Protein AF-A0A345RP22-F1 (afdb_monomer_lite)

Foldseek 3Di:
DVVVVVVVVVVLPPLPPPLVPDPDQQSSQLSCLQSPRHALVRRPPFQSSLLSCCRRVVDPSLVVRPDFQSSLLSCLLVVNDQLPRHPDQQSSQLSCLSVVNHALPRRPDPVSSVVSVVNHVD

Radius of gyration: 16.44 Å; chains: 1; bounding box: 42×47×30 Å

Organism: NCBI:txid1628086

pLDDT: mean 84.56, std 15.12, range [43.47, 96.31]

Sequence (122 aa):
MRLILVMLLMLSGYAHAGCENIKDDDQ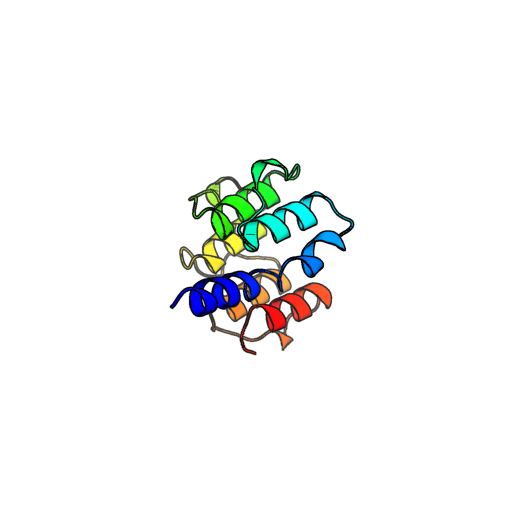RNYCKAKEGWGGCQNIKNDDMRNACKSEAEGSDSCGNIRDDDQRNLCKGKRGIDSCTNIHDDDLRNLCRAQQGRGGCQNIKNDDMRRDCRATTNG

Structure (mmCIF, N/CA/C/O backbone):
data_AF-A0A345RP22-F1
#
_entry.id   AF-A0A345RP22-F1
#
loop_
_atom_site.group_PDB
_atom_site.id
_atom_site.type_symbol
_atom_site.label_atom_id
_atom_site.label_alt_id
_atom_site.label_comp_id
_atom_site.label_asym_id
_atom_site.label_entity_id
_atom_site.label_seq_id
_atom_site.pdbx_PDB_ins_code
_atom_site.Cartn_x
_atom_site.Cartn_y
_atom_site.Cartn_z
_atom_site.occupancy
_atom_site.B_iso_or_equiv
_atom_site.auth_seq_id
_atom_site.auth_comp_id
_atom_site.auth_asym_id
_atom_site.auth_atom_id
_atom_site.pdbx_PDB_model_num
ATOM 1 N N . MET A 1 1 ? -30.388 30.833 -15.431 1.00 49.75 1 MET A N 1
ATOM 2 C CA . MET A 1 1 ? -28.984 30.453 -15.139 1.00 49.75 1 MET A CA 1
ATOM 3 C C . MET A 1 1 ? -28.717 30.049 -13.676 1.00 49.75 1 MET A C 1
ATOM 5 O O . MET A 1 1 ? -27.580 29.748 -13.360 1.00 49.75 1 MET A O 1
ATOM 9 N N . ARG A 1 2 ? -29.721 29.972 -12.778 1.00 52.00 2 ARG A N 1
ATOM 10 C CA . ARG A 1 2 ? -29.529 29.474 -11.393 1.00 52.00 2 ARG A CA 1
ATOM 11 C C . ARG A 1 2 ? -29.765 27.963 -11.217 1.00 52.00 2 ARG A C 1
ATOM 13 O O . ARG A 1 2 ? -29.315 27.398 -10.234 1.00 52.00 2 ARG A O 1
ATOM 20 N N . LEU A 1 3 ? -30.428 27.310 -12.177 1.00 44.78 3 LEU A N 1
ATOM 21 C CA . LEU A 1 3 ? -30.781 25.882 -12.102 1.00 44.78 3 LEU A CA 1
ATOM 22 C C . LEU A 1 3 ? -29.618 24.933 -12.449 1.00 44.78 3 LEU A C 1
ATOM 24 O O . LEU A 1 3 ? -29.634 23.782 -12.033 1.00 44.78 3 LEU A O 1
ATOM 28 N N . ILE A 1 4 ? -28.591 25.416 -13.158 1.00 56.56 4 ILE A N 1
ATOM 29 C CA . ILE A 1 4 ? -27.434 24.595 -13.565 1.00 56.56 4 ILE A CA 1
ATOM 30 C C . ILE A 1 4 ? -26.489 24.341 -12.375 1.00 56.56 4 ILE A C 1
ATOM 32 O O . ILE A 1 4 ? -25.924 23.260 -12.254 1.00 56.56 4 ILE A O 1
ATOM 36 N N . LEU A 1 5 ? -26.381 25.296 -11.443 1.00 52.34 5 LEU A N 1
ATOM 37 C CA . LEU A 1 5 ? -25.534 25.166 -10.249 1.00 52.34 5 LEU A CA 1
ATOM 38 C C . LEU A 1 5 ? -26.059 24.130 -9.241 1.00 52.34 5 LEU A C 1
ATOM 40 O O . LEU A 1 5 ? -25.265 23.539 -8.520 1.00 52.34 5 LEU A O 1
ATOM 44 N N . VAL A 1 6 ? -27.372 23.868 -9.209 1.00 53.84 6 VAL A N 1
ATOM 45 C CA . VAL A 1 6 ? -27.966 22.892 -8.276 1.00 53.84 6 VAL A CA 1
ATOM 46 C C . VAL A 1 6 ? -27.757 21.452 -8.759 1.00 53.84 6 VAL A C 1
ATOM 48 O O . VAL A 1 6 ? -27.540 20.564 -7.943 1.00 53.84 6 VAL A O 1
ATOM 51 N N . MET A 1 7 ? -27.745 21.207 -10.077 1.00 52.94 7 MET A N 1
ATOM 52 C CA . MET A 1 7 ? -27.508 19.862 -10.627 1.00 52.94 7 MET A CA 1
ATOM 53 C C . MET A 1 7 ? -26.058 19.383 -10.455 1.00 52.94 7 MET A C 1
ATOM 55 O O . MET A 1 7 ? -25.839 18.192 -10.262 1.00 52.94 7 MET A O 1
ATOM 59 N N . LEU A 1 8 ? -25.077 20.292 -10.456 1.00 50.50 8 LEU A N 1
ATOM 60 C CA . LEU A 1 8 ? -23.658 19.957 -10.255 1.00 50.50 8 LEU A CA 1
ATOM 61 C C . LEU A 1 8 ? -23.327 19.495 -8.823 1.00 50.50 8 LEU A C 1
ATOM 63 O O . LEU A 1 8 ? -22.361 18.764 -8.635 1.00 50.50 8 LEU A O 1
ATOM 67 N N . LEU A 1 9 ? -24.142 19.861 -7.829 1.00 52.78 9 LEU A N 1
ATOM 68 C CA . LEU A 1 9 ? -23.977 19.447 -6.427 1.00 52.78 9 LEU A CA 1
ATOM 69 C C . LEU A 1 9 ? -24.559 18.057 -6.116 1.00 52.78 9 LEU A C 1
ATOM 71 O O . LEU A 1 9 ? -24.313 17.525 -5.039 1.00 52.78 9 LEU A O 1
ATOM 75 N N . MET A 1 10 ? -25.317 17.460 -7.041 1.00 49.19 10 MET A N 1
ATOM 76 C CA . MET A 1 10 ? -25.976 16.160 -6.837 1.00 49.19 10 MET A CA 1
ATOM 77 C C . MET A 1 10 ? -25.145 14.971 -7.350 1.00 49.19 10 MET A C 1
ATOM 79 O O . MET A 1 10 ? -25.503 13.823 -7.101 1.00 49.19 10 MET A O 1
ATOM 83 N N . LEU A 1 11 ? -24.035 15.223 -8.054 1.00 49.84 11 LEU A N 1
ATOM 84 C CA . LEU A 1 11 ? -23.128 14.177 -8.554 1.00 49.84 11 LEU A CA 1
ATOM 85 C C . LEU A 1 11 ? -22.040 13.769 -7.548 1.00 49.84 11 LEU A C 1
ATOM 87 O O . LEU A 1 11 ? -21.391 12.748 -7.743 1.00 49.84 11 LEU A O 1
ATOM 91 N N . SER A 1 12 ? -21.859 14.512 -6.457 1.00 47.88 12 SER A N 1
ATOM 92 C CA . SER A 1 12 ? -20.853 14.227 -5.424 1.00 47.88 12 SER A CA 1
ATOM 93 C C . SER A 1 12 ? -21.340 13.285 -4.309 1.00 47.88 12 SER A C 1
ATOM 95 O O . SER A 1 12 ? -20.567 12.954 -3.416 1.00 47.88 12 SER A O 1
ATOM 97 N N . GLY A 1 13 ? -22.598 12.825 -4.343 1.00 45.84 13 GLY A N 1
ATOM 98 C CA . GLY A 1 13 ? -23.205 12.029 -3.263 1.00 45.84 13 GLY A CA 1
ATOM 99 C C . GLY A 1 13 ? -23.097 10.501 -3.383 1.00 45.84 13 GLY A C 1
ATOM 100 O O . GLY A 1 13 ? -23.454 9.802 -2.439 1.00 45.84 13 GLY A O 1
ATOM 101 N N . TYR A 1 14 ? -22.628 9.953 -4.508 1.00 47.94 14 TYR A N 1
ATOM 102 C CA . TYR A 1 14 ? -22.759 8.511 -4.789 1.00 47.94 14 TYR A CA 1
ATOM 103 C C . TYR A 1 14 ? -21.623 7.617 -4.258 1.00 47.94 14 TYR A C 1
ATOM 105 O O . TYR A 1 14 ? -21.749 6.399 -4.336 1.00 47.94 14 TYR A O 1
ATOM 113 N N . ALA A 1 15 ? -20.556 8.174 -3.675 1.00 48.16 15 ALA A N 1
ATOM 114 C CA . ALA A 1 15 ? -19.499 7.376 -3.030 1.00 48.16 15 ALA A CA 1
ATOM 115 C C . ALA A 1 1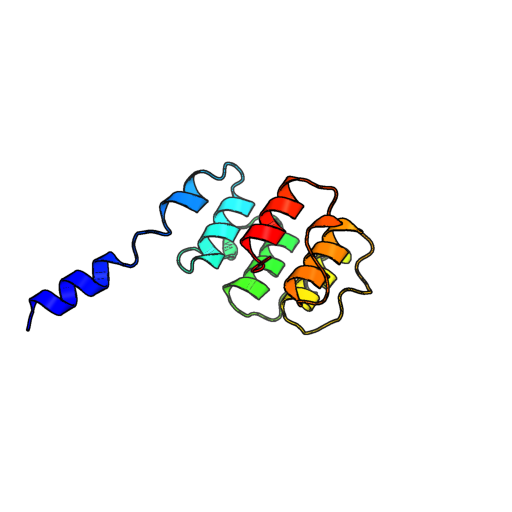5 ? -19.788 7.074 -1.539 1.00 48.16 15 ALA A C 1
ATOM 117 O O . ALA A 1 15 ? -19.289 6.111 -0.971 1.00 48.16 15 ALA A O 1
ATOM 118 N N . HIS A 1 16 ? -20.683 7.843 -0.909 1.00 51.84 16 HIS A N 1
ATOM 119 C CA . HIS A 1 16 ? -20.793 7.945 0.553 1.00 51.84 16 HIS A CA 1
ATOM 120 C C . HIS A 1 16 ? -21.217 6.661 1.298 1.00 51.84 16 HIS A C 1
ATOM 122 O O . HIS A 1 16 ? -20.990 6.543 2.499 1.00 51.84 16 HIS A O 1
ATOM 128 N N . ALA A 1 17 ? -21.853 5.698 0.624 1.00 55.78 17 ALA A N 1
ATOM 129 C CA . ALA A 1 17 ? -22.428 4.517 1.279 1.00 55.78 17 ALA A CA 1
ATOM 130 C C . ALA A 1 17 ? -21.455 3.327 1.417 1.00 55.78 17 ALA A C 1
ATOM 132 O O . ALA A 1 17 ? -21.739 2.394 2.173 1.00 55.78 17 ALA A O 1
ATOM 133 N N . GLY A 1 18 ? -20.324 3.330 0.702 1.00 74.44 18 GLY A N 1
ATOM 134 C CA . GLY A 1 18 ? -19.409 2.184 0.663 1.00 74.44 18 GLY A CA 1
ATOM 135 C C . GLY A 1 18 ? -18.641 1.995 1.970 1.00 74.44 18 GLY A C 1
ATOM 136 O O . GLY A 1 18 ? -18.716 0.936 2.596 1.00 74.44 18 GLY A O 1
ATOM 137 N N . CYS A 1 19 ? -17.944 3.042 2.417 1.00 85.31 19 CYS A N 1
ATOM 138 C CA . CYS A 1 19 ? -17.035 2.943 3.558 1.00 85.31 19 CYS A CA 1
ATOM 139 C C . CYS A 1 19 ? -17.747 2.736 4.908 1.00 85.31 19 CYS A C 1
ATOM 141 O O . CYS A 1 19 ? -17.183 2.106 5.798 1.00 85.31 19 CYS A O 1
ATOM 143 N N . GLU A 1 20 ? -18.977 3.233 5.094 1.00 85.94 20 GLU A N 1
ATOM 144 C CA . GLU A 1 20 ? -19.680 3.148 6.392 1.00 85.94 20 GLU A CA 1
ATOM 145 C C . GLU A 1 20 ? -20.038 1.713 6.809 1.00 85.94 20 GLU A C 1
ATOM 147 O O . GLU A 1 20 ? -20.189 1.433 7.996 1.00 85.94 20 GLU A O 1
ATOM 152 N N . ASN A 1 21 ? -20.120 0.782 5.855 1.00 85.38 21 ASN A N 1
ATOM 153 C CA . ASN A 1 21 ? -20.401 -0.628 6.132 1.00 85.38 21 ASN A CA 1
ATOM 154 C C . ASN A 1 21 ? -19.155 -1.423 6.576 1.00 85.38 21 ASN A C 1
ATOM 156 O O . ASN A 1 21 ? -19.263 -2.603 6.923 1.00 85.38 21 ASN A O 1
ATOM 160 N N . ILE A 1 22 ? -17.971 -0.800 6.584 1.00 85.19 22 ILE A N 1
ATOM 161 C CA . ILE A 1 22 ? -16.720 -1.436 7.007 1.00 85.19 22 ILE A CA 1
ATOM 162 C C . ILE A 1 22 ? -16.663 -1.477 8.541 1.00 85.19 22 ILE A C 1
ATOM 164 O O . ILE A 1 22 ? -16.584 -0.444 9.211 1.00 85.19 22 ILE A O 1
ATOM 168 N N . LYS A 1 23 ? -16.690 -2.692 9.102 1.00 89.38 23 LYS A N 1
ATOM 169 C CA . LYS A 1 23 ? -16.679 -2.919 10.558 1.00 89.38 23 LYS A CA 1
ATOM 170 C C . LYS A 1 23 ? -15.363 -2.524 11.220 1.00 89.38 23 LYS A C 1
ATOM 172 O O . LYS A 1 23 ? -15.385 -2.029 12.340 1.00 89.38 23 LYS A O 1
ATOM 177 N N . ASP A 1 24 ? -14.242 -2.768 10.550 1.00 92.31 24 ASP A N 1
ATOM 178 C CA . ASP A 1 24 ? -12.926 -2.402 11.061 1.00 92.31 24 ASP A CA 1
ATOM 179 C C . ASP A 1 24 ? -12.716 -0.885 10.950 1.00 92.31 24 ASP A C 1
ATOM 181 O O . ASP A 1 24 ? -12.866 -0.296 9.878 1.00 92.31 24 ASP A O 1
ATOM 185 N N . ASP A 1 25 ? -12.412 -0.239 12.075 1.00 92.69 25 ASP A N 1
ATOM 186 C CA . ASP A 1 25 ? -12.287 1.218 12.145 1.00 92.69 25 ASP A CA 1
ATOM 187 C C . ASP A 1 25 ? -11.124 1.742 11.301 1.00 92.69 25 ASP A C 1
ATOM 189 O O . ASP A 1 25 ? -11.253 2.785 10.658 1.00 92.69 25 ASP A O 1
ATOM 193 N N . ASP A 1 26 ? -9.999 1.031 11.281 1.00 94.00 26 ASP A N 1
ATOM 194 C CA . ASP A 1 26 ? -8.803 1.450 10.558 1.00 94.00 26 ASP A CA 1
ATOM 195 C C . ASP A 1 26 ? -9.043 1.356 9.045 1.00 94.00 26 ASP A C 1
ATOM 197 O O . ASP A 1 26 ? -8.829 2.333 8.323 1.00 94.00 26 ASP A O 1
ATOM 201 N N . GLN A 1 27 ? -9.611 0.245 8.572 1.00 91.75 27 GLN A N 1
ATOM 202 C CA . GLN A 1 27 ? -10.017 0.067 7.176 1.00 91.75 27 GLN A CA 1
ATOM 203 C C . GLN A 1 27 ? -11.097 1.070 6.756 1.00 91.75 27 GLN A C 1
ATOM 205 O O . GLN A 1 27 ? -11.041 1.623 5.655 1.00 91.75 27 GLN A O 1
ATOM 210 N N . ARG A 1 28 ? -12.070 1.354 7.632 1.00 92.50 28 ARG A N 1
ATOM 211 C CA . ARG A 1 28 ? -13.108 2.354 7.365 1.00 92.50 28 ARG A CA 1
ATOM 212 C C . ARG A 1 28 ? -12.504 3.744 7.203 1.00 92.50 28 ARG A C 1
ATOM 214 O O . ARG A 1 28 ? -12.832 4.439 6.244 1.00 92.50 28 ARG A O 1
ATOM 221 N N . ASN A 1 29 ? -11.614 4.151 8.106 1.00 93.38 29 ASN A N 1
ATOM 222 C CA . ASN A 1 29 ? -10.931 5.442 8.018 1.00 93.38 29 ASN A CA 1
ATOM 223 C C . ASN A 1 29 ? -10.031 5.531 6.779 1.00 93.38 29 ASN A C 1
ATOM 225 O O . ASN A 1 29 ? -10.027 6.564 6.112 1.00 93.38 29 ASN A O 1
ATOM 229 N N . TYR A 1 30 ? -9.332 4.446 6.433 1.00 91.81 30 TYR A N 1
ATOM 230 C CA . TYR A 1 30 ? -8.546 4.352 5.202 1.00 91.81 30 TYR A CA 1
ATOM 231 C C . TYR A 1 30 ? -9.422 4.584 3.963 1.00 91.81 30 TYR A C 1
ATOM 233 O O . TYR A 1 30 ? -9.100 5.421 3.122 1.00 91.81 30 TYR A O 1
ATOM 241 N N . CYS A 1 31 ? -10.562 3.894 3.877 1.00 90.94 31 CYS A N 1
ATOM 242 C CA . CYS A 1 31 ? -11.529 4.044 2.789 1.00 90.94 31 CYS A CA 1
ATOM 243 C C . CYS A 1 31 ? -12.022 5.497 2.668 1.00 90.94 31 CYS A C 1
ATOM 245 O O . CYS A 1 31 ? -11.914 6.102 1.602 1.00 90.94 31 CYS A O 1
ATOM 247 N N . LYS A 1 32 ? -12.458 6.107 3.780 1.00 91.31 32 LYS A N 1
ATOM 248 C CA . LYS A 1 32 ? -12.926 7.506 3.803 1.00 91.31 32 LYS A CA 1
ATOM 249 C C . LYS A 1 32 ? -11.850 8.500 3.362 1.00 91.31 32 LYS A C 1
ATOM 251 O O . LYS A 1 32 ? -12.155 9.486 2.692 1.00 91.31 32 LYS A O 1
ATOM 256 N N . ALA A 1 33 ? -10.593 8.263 3.740 1.00 91.81 33 ALA A N 1
ATOM 257 C CA . ALA A 1 33 ? -9.475 9.099 3.314 1.00 91.81 33 ALA A CA 1
ATOM 258 C C . ALA A 1 33 ? -9.238 8.991 1.799 1.00 91.81 33 ALA A C 1
ATOM 260 O O . ALA A 1 33 ? -9.090 10.012 1.134 1.00 91.81 33 ALA A O 1
ATOM 261 N N . LYS A 1 34 ? -9.282 7.778 1.230 1.00 86.69 34 LYS A N 1
ATOM 262 C CA . LYS A 1 34 ? -9.160 7.558 -0.224 1.00 86.69 34 LYS A CA 1
ATOM 263 C C . LYS A 1 34 ? -10.297 8.198 -1.027 1.00 86.69 34 LYS A C 1
ATOM 265 O O . LYS A 1 34 ? -10.065 8.599 -2.163 1.00 86.69 34 LYS A O 1
ATOM 270 N N . GLU A 1 35 ? -11.487 8.328 -0.445 1.00 87.62 35 GLU A N 1
ATOM 271 C CA . GLU A 1 35 ? -12.622 9.046 -1.045 1.00 87.62 35 GLU A CA 1
ATOM 272 C C . GLU A 1 35 ? -12.575 10.576 -0.849 1.00 87.62 35 GLU A C 1
ATOM 274 O O . GLU A 1 35 ? -13.421 11.291 -1.386 1.00 87.62 35 GLU A O 1
ATOM 279 N N . GLY A 1 36 ? -11.596 11.103 -0.105 1.00 84.44 36 GLY A N 1
ATOM 280 C CA . GLY A 1 36 ? -11.343 12.543 0.011 1.00 84.44 36 GLY A CA 1
ATOM 281 C C . GLY A 1 36 ? -12.145 13.290 1.083 1.00 84.44 36 GLY A C 1
ATOM 282 O O . GLY A 1 36 ? -12.177 14.518 1.058 1.00 84.44 36 GLY A O 1
ATOM 283 N N . TRP A 1 37 ? -12.791 12.594 2.022 1.00 82.12 37 TRP A N 1
ATOM 284 C CA . TRP A 1 37 ? -13.595 13.234 3.081 1.00 82.12 37 TRP A CA 1
ATOM 285 C C . TRP A 1 37 ? -13.291 12.738 4.505 1.00 82.12 37 TRP A C 1
ATOM 287 O O . TRP A 1 37 ? -13.834 13.264 5.477 1.00 82.12 37 TRP A O 1
ATOM 297 N N . GLY A 1 38 ? -12.402 11.755 4.646 1.00 83.31 38 GLY A N 1
ATOM 298 C CA . GLY A 1 38 ? -11.781 11.361 5.912 1.00 83.31 38 GLY A CA 1
ATOM 299 C C . GLY A 1 38 ? -10.343 11.865 6.041 1.00 83.31 38 GLY A C 1
ATOM 300 O O . GLY A 1 38 ? -9.874 12.673 5.245 1.00 83.31 38 GLY A O 1
ATOM 301 N N . GLY A 1 39 ? -9.622 11.352 7.036 1.00 86.69 39 GLY A N 1
ATOM 302 C CA . GLY A 1 39 ? -8.189 11.602 7.167 1.00 86.69 39 GLY A CA 1
ATOM 303 C C . GLY A 1 39 ? -7.467 10.436 7.828 1.00 86.69 39 GLY A C 1
ATOM 304 O O . GLY A 1 39 ? -8.042 9.705 8.644 1.00 86.69 39 GLY A O 1
ATOM 305 N N . CYS A 1 40 ? -6.198 10.256 7.471 1.00 94.44 40 CYS A N 1
ATOM 306 C CA . CYS A 1 40 ? -5.422 9.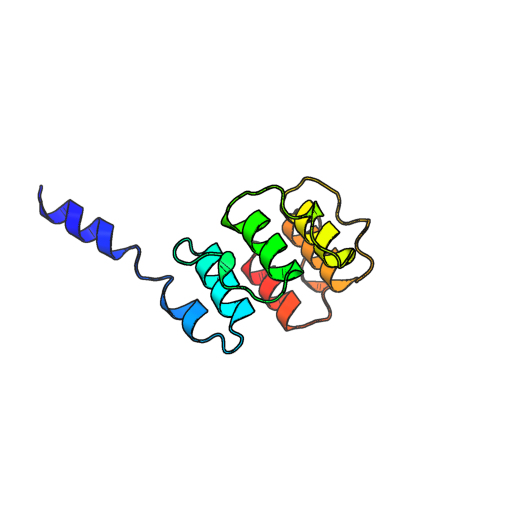093 7.884 1.00 94.44 40 CYS A CA 1
ATOM 307 C C . CYS A 1 40 ? -5.061 9.116 9.381 1.00 94.44 40 CYS A C 1
ATOM 309 O O . CYS A 1 40 ? -4.689 8.090 9.944 1.00 94.44 40 CYS A O 1
ATOM 311 N N . GLN A 1 41 ? -5.188 10.261 10.062 1.00 93.25 41 GLN A N 1
ATOM 312 C CA . GLN A 1 41 ? -4.870 10.424 11.487 1.00 93.25 41 GLN A CA 1
ATOM 313 C C . GLN A 1 41 ? -5.676 9.516 12.426 1.00 93.25 41 GLN A C 1
ATOM 315 O O . GLN A 1 41 ? -5.198 9.210 13.515 1.00 93.25 41 GLN A O 1
ATOM 320 N N . ASN A 1 42 ? -6.869 9.079 12.013 1.00 92.31 42 ASN A N 1
ATOM 321 C CA . ASN A 1 42 ? -7.743 8.237 12.833 1.00 92.31 42 ASN A CA 1
ATOM 322 C C . ASN A 1 42 ? -7.394 6.740 12.756 1.00 92.31 42 ASN A C 1
ATOM 324 O O . ASN A 1 42 ? -7.992 5.946 13.478 1.00 92.31 42 ASN A O 1
ATOM 328 N N . ILE A 1 43 ? -6.440 6.357 11.900 1.00 95.00 43 ILE A N 1
ATOM 329 C CA . ILE A 1 43 ? -5.976 4.976 11.747 1.00 95.00 43 ILE A CA 1
ATOM 330 C C . ILE A 1 43 ? -4.966 4.660 12.855 1.00 95.00 43 ILE A C 1
ATOM 332 O O . ILE A 1 43 ? -3.900 5.284 12.948 1.00 95.00 43 ILE A O 1
ATOM 336 N N . LYS A 1 44 ? -5.292 3.681 13.697 1.00 95.69 44 LYS A N 1
ATOM 337 C CA . LYS A 1 44 ? -4.478 3.275 14.849 1.00 95.69 44 LYS A CA 1
ATOM 338 C C . LYS A 1 44 ? -3.267 2.457 14.422 1.00 95.69 44 LYS A C 1
ATOM 340 O O . LYS A 1 44 ? -2.180 2.681 14.948 1.00 95.69 44 LYS A O 1
ATOM 345 N N . ASN A 1 45 ? -3.428 1.558 13.456 1.00 95.62 45 ASN A N 1
ATOM 346 C CA . ASN A 1 45 ? -2.320 0.812 12.877 1.00 95.62 45 ASN A CA 1
ATOM 347 C C . ASN A 1 45 ? -1.339 1.762 12.157 1.00 95.62 45 ASN A C 1
ATOM 349 O O . ASN A 1 45 ? -1.691 2.422 11.180 1.00 95.62 45 ASN A O 1
ATOM 353 N N . ASP A 1 46 ? -0.099 1.832 12.647 1.00 93.88 46 ASP A N 1
ATOM 354 C CA . ASP A 1 46 ? 0.934 2.741 12.131 1.00 93.88 46 ASP A CA 1
ATOM 355 C C . ASP A 1 46 ? 1.238 2.527 10.645 1.00 93.88 46 ASP A C 1
ATOM 357 O O . ASP A 1 46 ? 1.333 3.494 9.886 1.00 93.88 46 ASP A O 1
ATOM 361 N N . ASP A 1 47 ? 1.369 1.272 10.226 1.00 93.19 47 ASP A N 1
ATOM 362 C CA . ASP A 1 47 ? 1.729 0.909 8.857 1.00 93.19 47 ASP A CA 1
ATOM 363 C C . ASP A 1 47 ? 0.589 1.255 7.896 1.00 93.19 47 ASP A C 1
ATOM 365 O O . ASP A 1 47 ? 0.800 1.947 6.895 1.00 93.19 47 ASP A O 1
ATOM 369 N N . MET A 1 48 ? -0.648 0.908 8.266 1.00 93.69 48 MET A N 1
ATOM 370 C CA . MET A 1 48 ? -1.842 1.283 7.509 1.00 93.69 48 MET A CA 1
ATOM 371 C C . MET A 1 48 ? -2.014 2.806 7.440 1.00 93.69 48 MET A C 1
ATOM 373 O O . MET A 1 48 ? -2.368 3.345 6.389 1.00 93.69 48 MET A O 1
ATOM 377 N N . ARG A 1 49 ? -1.718 3.526 8.528 1.00 95.19 49 ARG A N 1
ATOM 378 C CA . ARG A 1 49 ? -1.765 4.991 8.555 1.00 95.19 49 ARG A CA 1
ATOM 379 C C . ARG A 1 49 ? -0.742 5.600 7.604 1.00 95.19 49 ARG A C 1
ATOM 381 O O . ARG A 1 49 ? -1.073 6.522 6.864 1.00 95.19 49 ARG A O 1
ATOM 388 N N . ASN A 1 50 ? 0.491 5.106 7.607 1.00 94.50 50 ASN A N 1
ATOM 389 C CA . ASN A 1 50 ? 1.549 5.599 6.726 1.00 94.50 50 ASN A CA 1
ATOM 390 C C . ASN A 1 50 ? 1.266 5.287 5.249 1.00 94.50 50 ASN A C 1
ATOM 392 O O . ASN A 1 50 ? 1.496 6.142 4.388 1.00 94.50 50 ASN A O 1
ATOM 396 N N . ALA A 1 51 ? 0.703 4.112 4.959 1.00 91.75 51 ALA A N 1
ATOM 397 C CA . ALA A 1 51 ? 0.208 3.774 3.630 1.00 91.75 51 ALA A CA 1
ATOM 398 C C . ALA A 1 51 ? -0.915 4.731 3.199 1.00 91.75 51 ALA A C 1
ATOM 400 O O . ALA A 1 51 ? -0.841 5.316 2.122 1.00 91.75 51 ALA A O 1
ATOM 401 N N . CYS A 1 52 ? -1.900 4.974 4.070 1.00 93.69 52 CYS A N 1
ATOM 402 C CA . CYS A 1 52 ? -2.996 5.911 3.820 1.00 93.69 52 CYS A CA 1
ATOM 403 C C . CYS A 1 52 ? -2.478 7.313 3.491 1.00 93.69 52 CYS A C 1
ATOM 405 O O . CYS A 1 52 ? -2.833 7.865 2.454 1.00 93.69 52 CYS A O 1
ATOM 407 N N . LYS A 1 53 ? -1.590 7.876 4.322 1.00 93.88 53 LYS A N 1
ATOM 408 C CA . LYS A 1 53 ? -1.034 9.219 4.088 1.00 93.88 53 LYS A CA 1
ATOM 409 C C . LYS A 1 53 ? -0.326 9.305 2.738 1.00 93.88 53 LYS A C 1
ATOM 411 O O . LYS A 1 53 ? -0.464 10.284 2.009 1.00 93.88 53 LYS A O 1
ATOM 416 N N . SER A 1 54 ? 0.370 8.235 2.365 1.00 91.25 54 SER A N 1
ATOM 417 C CA . SER A 1 54 ? 1.064 8.176 1.083 1.00 91.25 54 SER A CA 1
ATOM 418 C C . SER A 1 54 ? 0.110 8.070 -0.103 1.00 91.25 54 SER A C 1
ATOM 420 O O . SER A 1 54 ? 0.389 8.622 -1.163 1.00 91.25 54 SER A O 1
ATOM 422 N N . GLU A 1 55 ? -1.002 7.358 0.046 1.00 88.06 55 GLU A N 1
ATOM 423 C CA . GLU A 1 55 ? -1.931 7.072 -1.046 1.00 88.06 55 GLU A CA 1
ATOM 424 C C . GLU A 1 55 ? -3.072 8.086 -1.204 1.00 88.06 55 GLU A C 1
ATOM 426 O O . GLU A 1 55 ? -3.557 8.269 -2.318 1.00 88.06 55 GLU A O 1
ATOM 431 N N . ALA A 1 56 ? -3.539 8.684 -0.110 1.00 88.75 56 ALA A N 1
ATOM 432 C CA . ALA A 1 56 ? -4.676 9.605 -0.075 1.00 88.75 56 ALA A CA 1
ATOM 433 C C . ALA A 1 56 ? -4.235 11.066 0.090 1.00 88.75 56 ALA A C 1
ATOM 435 O O . ALA A 1 56 ? -4.813 11.956 -0.523 1.00 88.75 56 ALA A O 1
ATOM 436 N N . GLU A 1 57 ? -3.189 11.318 0.884 1.00 88.06 57 GLU A N 1
ATOM 437 C CA . GLU A 1 57 ? -2.702 12.675 1.188 1.00 88.06 57 GLU A CA 1
ATOM 438 C C . GLU A 1 57 ? -1.435 13.039 0.385 1.00 88.06 57 GLU A C 1
ATOM 440 O O . GLU A 1 57 ? -0.946 14.164 0.453 1.00 88.06 57 GLU A O 1
ATOM 445 N N . GLY A 1 58 ? -0.885 12.095 -0.388 1.00 83.31 58 GLY A N 1
ATOM 446 C CA . GLY A 1 58 ? 0.282 12.307 -1.248 1.00 83.31 58 GLY A CA 1
ATOM 447 C C . GLY A 1 58 ? 1.627 12.412 -0.517 1.00 83.31 58 GLY A C 1
ATOM 448 O O . GLY A 1 58 ? 2.650 12.632 -1.172 1.00 83.31 58 GLY A O 1
ATOM 449 N N . SER A 1 59 ? 1.683 12.192 0.800 1.00 86.56 59 SER A N 1
ATOM 450 C CA . SER A 1 59 ? 2.923 12.300 1.584 1.00 86.56 59 SER A CA 1
ATOM 451 C C . SER A 1 59 ? 3.964 11.236 1.202 1.00 86.56 59 SER A C 1
ATOM 453 O O . SER A 1 59 ? 3.622 10.163 0.717 1.00 86.56 59 SER A O 1
ATOM 455 N N . ASP A 1 60 ? 5.252 11.475 1.449 1.00 86.25 60 ASP A N 1
ATOM 456 C CA . ASP A 1 60 ? 6.289 10.439 1.287 1.00 86.25 60 ASP A CA 1
ATOM 457 C C . A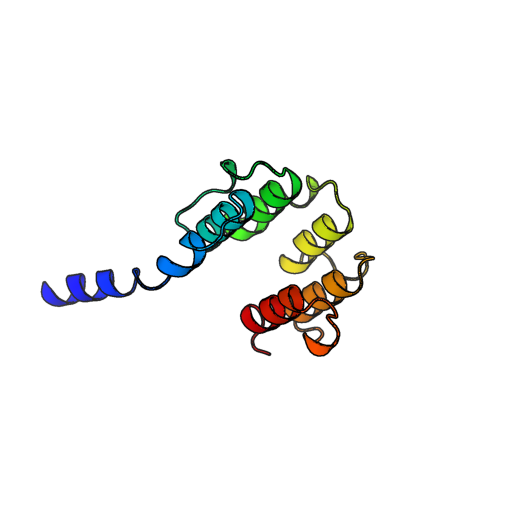SP A 1 60 ? 6.401 9.556 2.547 1.00 86.25 60 ASP A C 1
ATOM 459 O O . ASP A 1 60 ? 7.440 9.461 3.194 1.00 86.25 60 ASP A O 1
ATOM 463 N N . SER A 1 61 ? 5.280 8.978 2.994 1.00 92.38 61 SER A N 1
ATOM 464 C CA . SER A 1 61 ? 5.218 8.226 4.259 1.00 92.38 61 SER A CA 1
ATOM 465 C C . SER A 1 61 ? 5.483 6.727 4.116 1.00 92.38 61 SER A C 1
ATOM 467 O O . SER A 1 61 ? 5.607 6.058 5.141 1.00 92.38 61 SER A O 1
ATOM 469 N N . CYS A 1 62 ? 5.651 6.193 2.898 1.00 93.25 62 CYS A N 1
ATOM 470 C CA . CYS A 1 62 ? 5.929 4.768 2.693 1.00 93.25 62 CYS A CA 1
ATOM 471 C C . CYS A 1 62 ? 7.182 4.314 3.463 1.00 93.25 62 CYS A C 1
ATOM 473 O O . CYS A 1 62 ? 7.211 3.204 3.978 1.00 93.25 62 CYS A O 1
ATOM 475 N N . GLY A 1 63 ? 8.204 5.171 3.594 1.00 92.75 63 GLY A N 1
ATOM 476 C CA . GLY A 1 63 ? 9.434 4.856 4.333 1.00 92.75 63 GLY A CA 1
ATOM 477 C C . GLY A 1 63 ? 9.239 4.557 5.825 1.00 92.75 63 GLY A C 1
ATOM 478 O O . GLY A 1 63 ? 10.089 3.902 6.416 1.00 92.75 63 GLY A O 1
ATOM 479 N N . ASN A 1 64 ? 8.118 4.982 6.414 1.00 94.19 64 ASN A N 1
ATOM 480 C CA . ASN A 1 64 ? 7.802 4.766 7.828 1.00 94.19 64 ASN A CA 1
ATOM 481 C C . ASN A 1 64 ? 7.035 3.459 8.091 1.00 94.19 64 ASN A C 1
ATOM 483 O O . ASN A 1 64 ? 6.701 3.177 9.241 1.00 94.19 64 ASN A O 1
ATOM 487 N N . ILE A 1 65 ? 6.722 2.692 7.044 1.00 94.88 65 ILE A N 1
ATOM 488 C CA . ILE A 1 65 ? 6.056 1.393 7.162 1.00 94.88 65 ILE A CA 1
ATOM 489 C C . ILE A 1 65 ? 7.087 0.355 7.621 1.00 94.88 65 ILE A C 1
ATOM 491 O O . ILE A 1 65 ? 8.116 0.155 6.962 1.00 94.88 65 ILE A O 1
ATOM 495 N N . ARG A 1 66 ? 6.819 -0.282 8.766 1.00 94.81 66 ARG A N 1
ATOM 496 C CA . ARG A 1 66 ? 7.710 -1.269 9.386 1.00 94.81 66 ARG A CA 1
ATOM 497 C C . ARG A 1 66 ? 7.698 -2.587 8.627 1.00 94.81 66 ARG A C 1
ATOM 499 O O . ARG A 1 66 ? 8.767 -3.143 8.405 1.00 94.81 66 ARG A O 1
ATOM 506 N N . ASP A 1 67 ? 6.522 -3.057 8.221 1.00 94.38 67 ASP A N 1
ATOM 507 C CA . ASP A 1 67 ? 6.400 -4.253 7.392 1.00 94.38 67 ASP A CA 1
ATOM 508 C C . ASP A 1 67 ? 7.028 -4.038 6.001 1.00 94.38 67 ASP A C 1
ATOM 510 O O . ASP A 1 67 ? 6.682 -3.108 5.266 1.00 94.38 67 ASP A O 1
ATOM 514 N N . ASP A 1 68 ? 7.995 -4.885 5.650 1.00 94.25 68 ASP A N 1
ATOM 515 C CA . ASP A 1 68 ? 8.796 -4.728 4.435 1.00 94.25 68 ASP A CA 1
ATOM 516 C C . ASP A 1 68 ? 7.958 -4.871 3.159 1.00 94.25 68 ASP A C 1
ATOM 518 O O . ASP A 1 68 ? 8.113 -4.077 2.224 1.00 94.25 68 ASP A O 1
ATOM 522 N N . ASP A 1 69 ? 7.026 -5.821 3.139 1.00 94.88 69 ASP A N 1
ATOM 523 C CA . ASP A 1 69 ? 6.174 -6.082 1.983 1.00 94.88 69 ASP A CA 1
ATOM 524 C C . ASP A 1 69 ? 5.153 -4.962 1.783 1.00 94.88 69 ASP A C 1
ATOM 526 O O . ASP A 1 69 ? 4.993 -4.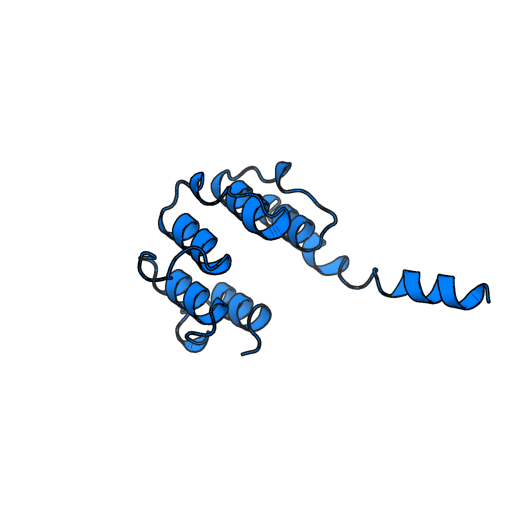465 0.665 1.00 94.88 69 ASP A O 1
ATOM 530 N N . GLN A 1 70 ? 4.527 -4.476 2.856 1.00 93.75 70 GLN A N 1
ATOM 531 C CA . GLN A 1 70 ? 3.628 -3.322 2.804 1.00 93.75 70 GLN A CA 1
ATOM 532 C C . GLN A 1 70 ? 4.368 -2.042 2.408 1.00 93.75 70 GLN A C 1
ATOM 534 O O . GLN A 1 70 ? 3.845 -1.238 1.628 1.00 93.75 70 GLN A O 1
ATOM 539 N N . ARG A 1 71 ? 5.603 -1.850 2.885 1.00 95.31 71 ARG A N 1
ATOM 540 C CA . ARG A 1 71 ? 6.443 -0.715 2.487 1.00 95.31 71 ARG A CA 1
ATOM 541 C C . ARG A 1 71 ? 6.742 -0.745 0.994 1.00 95.31 71 ARG A C 1
ATOM 543 O O . ARG A 1 71 ? 6.598 0.277 0.316 1.00 95.31 71 ARG A O 1
ATOM 550 N N . ASN A 1 72 ? 7.155 -1.898 0.479 1.00 95.06 72 ASN A N 1
ATOM 551 C CA . ASN A 1 72 ? 7.483 -2.068 -0.933 1.00 95.06 72 ASN A CA 1
ATOM 552 C C . ASN A 1 72 ? 6.232 -1.992 -1.819 1.00 95.06 72 ASN A C 1
ATOM 554 O O . ASN A 1 72 ? 6.283 -1.375 -2.882 1.00 95.06 72 ASN A O 1
ATOM 558 N N . LEU A 1 73 ? 5.085 -2.499 -1.358 1.00 93.44 73 LEU A N 1
ATOM 559 C CA . LEU A 1 73 ? 3.793 -2.308 -2.019 1.00 93.44 73 LEU A CA 1
ATOM 560 C C . LEU A 1 73 ? 3.418 -0.823 -2.110 1.00 93.44 73 LEU A C 1
ATOM 562 O O . LEU A 1 73 ? 3.052 -0.354 -3.186 1.00 93.44 73 LEU A O 1
ATOM 566 N N . CYS A 1 74 ? 3.553 -0.066 -1.017 1.00 93.50 74 CYS A N 1
ATOM 567 C CA . CYS A 1 74 ? 3.278 1.374 -0.984 1.00 93.50 74 CYS A CA 1
ATOM 568 C C . CYS A 1 74 ? 4.141 2.138 -2.002 1.00 93.50 74 CYS A C 1
ATOM 570 O O . CYS A 1 74 ? 3.626 2.910 -2.816 1.00 93.50 74 CYS A O 1
ATOM 572 N N . LYS A 1 75 ? 5.455 1.874 -2.017 1.00 93.19 75 LYS A N 1
ATOM 573 C CA . LYS A 1 75 ? 6.379 2.458 -3.004 1.00 93.19 75 LYS A CA 1
ATOM 574 C C . LYS A 1 75 ? 6.029 2.042 -4.432 1.00 93.19 75 LYS A C 1
ATOM 576 O O . LYS A 1 75 ? 6.057 2.877 -5.337 1.00 93.19 75 LYS A O 1
ATOM 581 N N . GLY A 1 76 ? 5.666 0.776 -4.623 1.00 92.12 76 GLY A N 1
ATOM 582 C CA . GLY A 1 76 ? 5.275 0.211 -5.907 1.00 92.12 76 GLY A CA 1
ATOM 583 C C . GLY A 1 76 ? 4.021 0.862 -6.486 1.00 92.12 76 GLY A C 1
ATOM 584 O O . GLY A 1 76 ? 4.037 1.289 -7.639 1.00 92.12 76 GLY A O 1
ATOM 585 N N . LYS A 1 77 ? 2.961 1.030 -5.689 1.00 87.44 77 LYS A N 1
ATOM 586 C CA . LYS A 1 77 ? 1.732 1.733 -6.101 1.00 87.44 77 LYS A CA 1
ATOM 587 C C . LYS A 1 77 ? 1.988 3.174 -6.539 1.00 87.44 77 LYS A C 1
ATOM 589 O O . LYS A 1 77 ? 1.321 3.674 -7.437 1.00 87.44 77 LYS A O 1
ATOM 594 N N . ARG A 1 78 ? 2.971 3.835 -5.924 1.00 86.56 78 ARG A N 1
ATOM 595 C CA . ARG A 1 78 ? 3.392 5.199 -6.277 1.00 86.56 78 ARG A CA 1
ATOM 596 C C . ARG A 1 78 ? 4.357 5.266 -7.465 1.00 86.56 78 ARG A C 1
ATOM 598 O O . ARG A 1 78 ? 4.750 6.361 -7.851 1.00 86.56 78 ARG A O 1
ATOM 605 N N . GLY A 1 79 ? 4.775 4.125 -8.015 1.00 85.81 79 GLY A N 1
ATOM 606 C CA . GLY A 1 79 ? 5.774 4.058 -9.085 1.00 85.81 79 GLY A CA 1
ATOM 607 C C . GLY A 1 79 ? 7.188 4.465 -8.654 1.00 85.81 79 GLY A C 1
ATOM 608 O O . GLY A 1 79 ? 8.022 4.734 -9.512 1.00 85.81 79 GLY A O 1
ATOM 609 N N . ILE A 1 80 ? 7.461 4.523 -7.344 1.00 85.25 80 ILE A N 1
ATOM 610 C CA . ILE A 1 80 ? 8.778 4.882 -6.788 1.00 85.25 80 ILE A CA 1
ATOM 611 C C . ILE A 1 80 ? 9.744 3.696 -6.883 1.00 85.25 80 ILE A C 1
ATOM 613 O O . ILE A 1 80 ? 10.939 3.886 -7.089 1.00 85.25 80 ILE A O 1
ATOM 617 N N . ASP A 1 81 ? 9.231 2.475 -6.727 1.00 87.38 81 ASP A N 1
ATOM 618 C CA . ASP A 1 81 ? 10.020 1.245 -6.788 1.00 87.38 81 ASP A CA 1
ATOM 619 C C . ASP A 1 81 ? 9.303 0.175 -7.627 1.00 87.38 81 ASP A C 1
ATOM 621 O O . ASP A 1 81 ? 8.111 0.261 -7.944 1.00 87.38 81 ASP A O 1
ATOM 625 N N . SER A 1 82 ? 10.050 -0.853 -8.002 1.00 87.19 82 SER A N 1
ATOM 626 C CA . SER A 1 82 ? 9.519 -2.060 -8.613 1.00 87.19 82 SER A CA 1
ATOM 627 C C . SER A 1 82 ? 8.918 -3.002 -7.563 1.00 87.19 82 SER A C 1
ATOM 629 O O . SER A 1 82 ? 9.324 -3.033 -6.405 1.00 87.19 82 SER A O 1
ATOM 631 N N . CYS A 1 83 ? 7.978 -3.849 -7.981 1.00 93.56 83 CYS A N 1
ATOM 632 C CA . CYS A 1 83 ? 7.356 -4.850 -7.109 1.00 93.56 83 CYS A CA 1
ATOM 633 C C . CYS A 1 83 ? 8.275 -6.051 -6.782 1.00 93.56 83 CYS A C 1
ATOM 635 O O . CYS A 1 83 ? 7.781 -7.096 -6.372 1.00 93.56 83 CYS A O 1
ATOM 637 N N . THR A 1 84 ? 9.585 -5.993 -7.054 1.00 92.81 84 THR A N 1
ATOM 638 C CA . THR A 1 84 ? 10.480 -7.163 -6.931 1.00 92.81 84 THR A CA 1
ATOM 639 C C . THR A 1 84 ? 10.848 -7.496 -5.494 1.00 92.81 84 THR A C 1
ATOM 641 O O . THR A 1 84 ? 11.098 -8.660 -5.206 1.00 92.81 84 THR A O 1
ATOM 644 N N . ASN A 1 85 ? 10.855 -6.498 -4.610 1.00 94.00 85 ASN A N 1
ATOM 645 C CA . ASN A 1 85 ? 11.258 -6.645 -3.209 1.00 94.00 85 ASN A CA 1
ATOM 646 C C . ASN A 1 85 ? 10.096 -7.065 -2.289 1.00 94.00 85 ASN A C 1
ATOM 648 O O . ASN A 1 85 ? 10.235 -7.019 -1.074 1.00 94.00 85 ASN A O 1
ATOM 652 N N . ILE A 1 86 ? 8.943 -7.427 -2.862 1.00 95.69 86 ILE A N 1
ATOM 653 C CA . ILE A 1 86 ? 7.789 -7.941 -2.119 1.00 95.69 86 ILE A CA 1
ATOM 654 C C . ILE A 1 86 ? 7.897 -9.468 -2.076 1.00 95.69 86 ILE A C 1
ATOM 656 O O . ILE A 1 86 ? 7.857 -10.125 -3.124 1.00 95.69 86 ILE A O 1
ATOM 660 N N . HIS A 1 87 ? 8.051 -10.026 -0.883 1.00 96.31 87 HIS A N 1
ATOM 661 C CA . HIS A 1 87 ? 8.214 -11.454 -0.646 1.00 96.31 87 HIS A CA 1
ATOM 662 C C . HIS A 1 87 ? 6.884 -12.203 -0.726 1.00 96.31 87 HIS A C 1
ATOM 664 O O . HIS A 1 87 ? 6.831 -13.247 -1.380 1.00 96.31 87 HIS A O 1
ATOM 670 N N . ASP A 1 88 ? 5.811 -11.650 -0.161 1.00 96.31 88 ASP A N 1
ATOM 671 C CA . ASP A 1 88 ? 4.462 -12.189 -0.313 1.00 96.31 88 ASP A CA 1
ATOM 672 C C . ASP A 1 88 ? 4.019 -12.196 -1.790 1.00 96.31 88 ASP A C 1
ATOM 674 O O . ASP A 1 88 ? 4.006 -11.176 -2.488 1.00 96.31 88 ASP A O 1
ATOM 678 N N . ASP A 1 89 ? 3.672 -13.383 -2.288 1.00 95.00 89 ASP A N 1
ATOM 679 C CA . ASP A 1 89 ? 3.305 -13.589 -3.690 1.00 95.00 89 ASP A CA 1
ATOM 680 C C . ASP A 1 89 ? 2.040 -12.817 -4.085 1.00 95.00 89 ASP A C 1
ATOM 682 O O . ASP A 1 89 ? 1.972 -12.279 -5.195 1.00 95.00 89 ASP A O 1
ATOM 686 N N . ASP A 1 90 ? 1.044 -12.764 -3.201 1.00 95.38 90 ASP A N 1
ATOM 687 C CA . ASP A 1 90 ? -0.246 -12.137 -3.473 1.00 95.38 90 ASP A CA 1
ATOM 688 C C . ASP A 1 90 ? -0.090 -10.611 -3.515 1.00 95.38 90 ASP A C 1
ATOM 690 O O . ASP A 1 90 ? -0.511 -9.984 -4.492 1.00 95.38 90 ASP A O 1
ATOM 694 N N . LEU A 1 91 ? 0.622 -10.018 -2.548 1.00 94.81 91 LEU A N 1
ATOM 695 C CA . LEU A 1 91 ? 0.958 -8.590 -2.533 1.00 94.81 91 LEU A CA 1
ATOM 696 C C . LEU A 1 91 ? 1.835 -8.208 -3.730 1.00 94.81 91 LEU A C 1
ATOM 698 O O . LEU A 1 91 ? 1.631 -7.159 -4.351 1.00 94.81 91 LEU A O 1
ATOM 702 N N . ARG A 1 92 ? 2.789 -9.065 -4.113 1.00 95.50 92 ARG A N 1
ATOM 703 C CA . ARG A 1 92 ? 3.627 -8.831 -5.294 1.00 95.50 92 ARG A CA 1
ATOM 704 C C . ARG A 1 92 ? 2.801 -8.834 -6.576 1.00 95.50 92 ARG A C 1
ATOM 706 O O . ARG A 1 92 ? 3.013 -7.984 -7.445 1.00 95.50 92 ARG A O 1
ATOM 713 N N . ASN A 1 93 ? 1.872 -9.777 -6.710 1.00 94.31 93 ASN A N 1
ATOM 714 C CA . ASN A 1 93 ? 0.981 -9.862 -7.864 1.00 94.31 93 ASN A CA 1
ATOM 715 C C . ASN A 1 93 ? 0.003 -8.682 -7.914 1.00 94.31 93 ASN A C 1
ATOM 717 O O . ASN A 1 93 ? -0.182 -8.113 -8.990 1.00 94.31 93 ASN A O 1
ATOM 721 N N . LEU A 1 94 ? -0.537 -8.259 -6.766 1.00 93.00 94 LEU A N 1
ATOM 722 C CA . LEU A 1 94 ? -1.350 -7.048 -6.641 1.00 93.00 94 LEU A CA 1
ATOM 723 C C . LEU A 1 94 ? -0.581 -5.811 -7.121 1.00 93.00 94 LEU A C 1
ATOM 725 O O . LEU A 1 94 ? -1.054 -5.094 -8.002 1.00 93.00 94 LEU A O 1
ATOM 729 N N . CYS A 1 95 ? 0.638 -5.604 -6.612 1.00 93.88 95 CYS A N 1
ATOM 730 C CA . CYS A 1 95 ? 1.502 -4.496 -7.020 1.00 93.88 95 CYS A CA 1
ATOM 731 C C . CYS A 1 95 ? 1.746 -4.494 -8.537 1.00 93.88 95 CYS A C 1
ATOM 733 O O . CYS A 1 95 ? 1.605 -3.467 -9.202 1.00 93.88 95 CYS A O 1
ATOM 735 N N . ARG A 1 96 ? 2.079 -5.657 -9.116 1.00 93.12 96 ARG A N 1
ATOM 736 C CA . ARG A 1 96 ? 2.327 -5.781 -10.561 1.00 93.12 96 ARG A CA 1
ATOM 737 C C . ARG A 1 96 ? 1.085 -5.476 -11.384 1.00 93.12 96 ARG A C 1
ATOM 739 O O . ARG A 1 96 ? 1.212 -4.807 -12.405 1.00 93.12 96 ARG A O 1
ATOM 746 N N . ALA A 1 97 ? -0.084 -5.951 -10.961 1.00 92.25 97 ALA A N 1
ATOM 747 C CA . ALA A 1 97 ? -1.344 -5.654 -11.632 1.00 92.25 97 ALA A CA 1
ATOM 748 C C . ALA A 1 97 ? -1.643 -4.146 -11.601 1.00 92.25 97 ALA A C 1
ATOM 750 O O . ALA A 1 97 ? -1.951 -3.564 -12.637 1.00 92.25 97 ALA A O 1
ATOM 751 N N . GLN A 1 98 ? -1.444 -3.490 -10.454 1.00 88.25 98 GLN A N 1
ATOM 752 C CA . GLN A 1 98 ? -1.633 -2.042 -10.304 1.00 88.25 98 GLN A CA 1
ATOM 753 C C . GLN A 1 98 ? -0.639 -1.213 -11.131 1.00 88.25 98 GLN A C 1
ATOM 755 O O . GLN A 1 98 ? -0.982 -0.132 -11.599 1.00 88.25 98 GLN A O 1
ATOM 760 N N . GLN A 1 99 ? 0.562 -1.737 -11.393 1.00 90.25 99 GLN A N 1
ATOM 761 C CA . GLN A 1 99 ? 1.521 -1.149 -12.339 1.00 90.25 99 GLN A CA 1
ATOM 762 C C . GLN A 1 99 ? 1.265 -1.530 -13.814 1.00 90.25 99 GLN A C 1
ATOM 764 O O . GLN A 1 99 ? 2.066 -1.173 -14.680 1.00 90.25 99 GLN A O 1
ATOM 769 N N . GLY 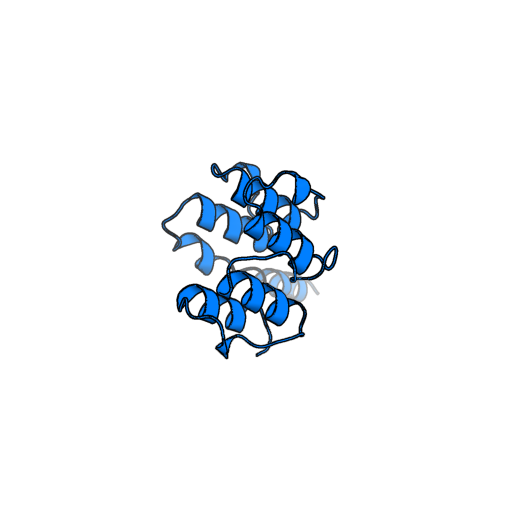A 1 100 ? 0.211 -2.292 -14.127 1.00 88.50 100 GLY A N 1
ATOM 770 C CA . GLY A 1 100 ? -0.084 -2.764 -15.488 1.00 88.50 100 GLY A CA 1
ATOM 771 C C . GLY A 1 100 ? 0.891 -3.824 -16.026 1.00 88.50 100 GLY A C 1
ATOM 772 O O . GLY A 1 100 ? 0.977 -4.034 -17.233 1.00 88.50 100 GLY A O 1
ATOM 773 N N . ARG A 1 101 ? 1.653 -4.491 -15.150 1.00 86.00 101 ARG A N 1
ATOM 774 C CA . ARG A 1 101 ? 2.687 -5.497 -15.479 1.00 86.00 101 ARG A CA 1
ATOM 775 C C . ARG A 1 101 ? 2.255 -6.939 -15.176 1.00 86.00 101 ARG A C 1
ATOM 777 O O . ARG A 1 101 ? 3.098 -7.827 -15.048 1.00 86.00 101 ARG A O 1
ATOM 784 N N . GLY A 1 102 ? 0.959 -7.182 -15.009 1.00 84.88 102 GLY A N 1
ATOM 785 C CA . GLY A 1 102 ? 0.394 -8.480 -14.642 1.00 84.88 102 GLY A CA 1
ATOM 786 C C . GLY A 1 102 ? -1.131 -8.434 -14.578 1.00 84.88 102 GLY A C 1
ATOM 787 O O . GLY A 1 102 ? -1.733 -7.460 -15.017 1.00 84.88 102 GLY A O 1
ATOM 788 N N . GLY A 1 103 ? -1.747 -9.476 -14.020 1.00 87.00 103 GLY A N 1
ATOM 789 C CA . GLY A 1 103 ? -3.193 -9.528 -13.801 1.00 87.00 103 GLY A CA 1
ATOM 790 C C . GLY A 1 103 ? -3.555 -10.209 -12.482 1.00 87.00 103 GLY A C 1
ATOM 791 O O . GLY A 1 103 ? -2.727 -10.885 -11.865 1.00 87.00 103 GLY A O 1
ATOM 792 N N . CYS A 1 104 ? -4.804 -10.033 -12.052 1.00 93.19 104 CYS A N 1
ATOM 793 C CA . CYS A 1 104 ? -5.291 -10.454 -10.736 1.00 93.19 104 CYS A CA 1
ATOM 794 C C . CYS A 1 104 ? -5.473 -11.978 -10.580 1.00 93.19 104 CYS A C 1
ATOM 796 O O . CYS A 1 104 ? -5.755 -12.457 -9.485 1.00 93.19 104 CYS A O 1
ATOM 798 N N . GLN A 1 105 ? -5.330 -12.764 -11.653 1.00 91.88 105 GLN A N 1
ATOM 799 C CA . GLN A 1 105 ? -5.559 -14.216 -11.658 1.00 91.88 105 GLN A CA 1
ATOM 800 C C . GLN A 1 105 ? -4.608 -15.008 -10.752 1.00 91.88 105 GLN A C 1
ATOM 802 O O . GLN A 1 105 ? -4.983 -16.074 -10.272 1.00 91.88 105 GLN A O 1
ATOM 807 N N . ASN A 1 106 ? -3.403 -14.490 -10.503 1.00 90.31 106 ASN A N 1
ATOM 808 C CA . ASN A 1 106 ? -2.383 -15.177 -9.707 1.00 90.31 106 ASN A CA 1
ATOM 809 C C . ASN A 1 106 ? -2.463 -14.857 -8.206 1.00 90.31 106 ASN A C 1
ATOM 811 O O . ASN A 1 106 ? -1.648 -15.365 -7.441 1.00 90.31 106 ASN A O 1
ATOM 815 N N . ILE A 1 107 ? -3.422 -14.024 -7.791 1.00 94.06 107 ILE A N 1
ATOM 816 C CA . ILE A 1 107 ? -3.679 -13.723 -6.382 1.00 94.06 107 ILE A CA 1
ATOM 817 C C . ILE A 1 107 ? -4.544 -14.851 -5.806 1.00 94.06 107 ILE A C 1
ATOM 819 O O . ILE A 1 107 ? -5.635 -15.136 -6.321 1.00 94.06 107 ILE A O 1
ATOM 823 N N . LYS A 1 108 ? -4.035 -15.521 -4.769 1.00 95.50 108 LYS A N 1
ATOM 824 C CA . LYS A 1 108 ? -4.688 -16.655 -4.101 1.00 95.50 108 LYS A CA 1
ATOM 825 C C . LYS A 1 108 ? -5.745 -16.177 -3.111 1.00 95.50 108 LYS A C 1
ATOM 827 O O . LYS A 1 108 ? -6.810 -16.784 -3.042 1.00 95.50 108 LYS A O 1
ATOM 832 N N . ASN A 1 109 ? -5.472 -15.097 -2.384 1.00 94.69 109 ASN A N 1
ATOM 833 C CA . ASN A 1 109 ? -6.430 -14.470 -1.483 1.00 94.69 109 ASN A CA 1
ATOM 834 C C . ASN A 1 109 ? -7.619 -13.876 -2.265 1.00 94.69 109 ASN A C 1
ATOM 836 O O . ASN A 1 109 ? -7.452 -12.996 -3.110 1.00 94.69 109 ASN A O 1
ATOM 840 N N . ASP A 1 110 ? -8.830 -14.354 -1.974 1.00 91.19 110 ASP A N 1
ATOM 841 C CA . ASP A 1 110 ? -10.046 -13.964 -2.696 1.00 91.19 110 ASP A CA 1
ATOM 842 C C . ASP A 1 110 ? -10.384 -12.478 -2.568 1.00 91.19 110 ASP A C 1
ATOM 844 O O . ASP A 1 110 ? -10.752 -11.842 -3.561 1.00 91.19 110 ASP A O 1
ATOM 848 N N . ASP A 1 111 ? -10.235 -11.922 -1.368 1.00 88.06 111 ASP A N 1
ATOM 849 C CA . ASP A 1 111 ? -10.537 -10.520 -1.100 1.00 88.06 111 ASP A CA 1
ATOM 850 C C . ASP A 1 111 ? -9.532 -9.612 -1.808 1.00 88.06 111 ASP A C 1
ATOM 852 O O . ASP A 1 111 ? -9.925 -8.674 -2.501 1.00 88.06 111 ASP A O 1
ATOM 856 N N . MET A 1 112 ? -8.242 -9.949 -1.743 1.00 90.50 112 MET A N 1
ATOM 857 C CA . MET A 1 112 ? -7.190 -9.212 -2.444 1.00 90.50 112 MET A CA 1
ATOM 858 C C . MET A 1 112 ? -7.337 -9.317 -3.965 1.00 90.50 112 MET A C 1
ATOM 860 O O . MET A 1 112 ? -7.121 -8.349 -4.693 1.00 90.50 112 MET A O 1
ATOM 864 N N . ARG A 1 113 ? -7.755 -10.478 -4.474 1.00 92.88 113 ARG A N 1
ATOM 865 C CA . ARG A 1 113 ? -8.041 -10.658 -5.899 1.00 92.88 113 ARG A CA 1
ATOM 866 C C . ARG A 1 113 ? -9.230 -9.813 -6.345 1.00 92.88 113 ARG A C 1
ATOM 868 O O . ARG A 1 113 ? -9.201 -9.264 -7.447 1.00 92.88 113 ARG A O 1
ATOM 875 N N . ARG A 1 114 ? -10.273 -9.712 -5.517 1.00 88.69 114 ARG A N 1
ATOM 876 C CA . ARG A 1 114 ? -11.430 -8.849 -5.782 1.00 88.69 114 ARG A CA 1
ATOM 877 C C . ARG A 1 114 ? -11.027 -7.374 -5.765 1.00 88.69 114 ARG A C 1
ATOM 879 O O . ARG A 1 114 ? -11.405 -6.659 -6.686 1.00 88.69 114 ARG A O 1
ATOM 886 N N . ASP A 1 115 ? -10.230 -6.953 -4.786 1.00 85.44 115 ASP A N 1
ATOM 887 C CA . ASP A 1 115 ? -9.686 -5.591 -4.705 1.00 85.44 115 ASP A CA 1
ATOM 888 C C . ASP A 1 115 ? -8.833 -5.241 -5.932 1.00 85.44 115 ASP A C 1
ATOM 890 O O . ASP A 1 115 ? -9.025 -4.205 -6.565 1.00 85.44 115 ASP A O 1
ATOM 894 N N . CYS A 1 116 ? -7.958 -6.154 -6.355 1.00 90.06 116 CYS A N 1
ATOM 895 C CA . CYS A 1 116 ? -7.171 -5.997 -7.574 1.00 90.06 116 CYS A CA 1
ATOM 896 C C . CYS A 1 116 ? -8.059 -5.727 -8.799 1.00 90.06 116 CYS A C 1
ATOM 898 O O . CYS A 1 116 ? -7.822 -4.769 -9.529 1.00 90.06 116 CYS A O 1
ATOM 900 N N . ARG A 1 117 ? -9.120 -6.518 -9.007 1.00 90.06 117 ARG A N 1
ATOM 901 C CA . ARG A 1 117 ? -10.057 -6.334 -10.134 1.00 90.06 117 ARG A CA 1
ATOM 902 C C . ARG A 1 117 ? -10.892 -5.058 -10.031 1.00 90.06 117 ARG A C 1
ATOM 904 O O . ARG A 1 117 ? -11.358 -4.546 -11.036 1.00 90.06 117 ARG A O 1
ATOM 911 N N . ALA A 1 118 ? -11.126 -4.564 -8.819 1.00 85.25 118 ALA A N 1
ATOM 912 C CA . ALA A 1 118 ? -11.834 -3.306 -8.611 1.00 85.25 118 ALA A CA 1
ATOM 913 C C . ALA A 1 118 ? -10.931 -2.090 -8.870 1.00 85.25 118 ALA A C 1
ATOM 915 O O . ALA A 1 118 ? -11.402 -1.054 -9.332 1.00 85.25 118 ALA A O 1
ATOM 916 N N . THR A 1 119 ? -9.636 -2.212 -8.566 1.00 79.62 119 THR A N 1
ATOM 917 C CA . THR A 1 119 ? -8.657 -1.116 -8.646 1.00 79.62 119 THR A CA 1
ATOM 918 C C . THR A 1 119 ? -7.853 -1.102 -9.944 1.00 79.62 119 THR A C 1
ATOM 920 O O . THR A 1 119 ? -7.204 -0.104 -10.257 1.00 79.62 119 THR A O 1
ATOM 923 N N . THR A 1 120 ? -7.906 -2.179 -10.724 1.00 81.88 120 THR A N 1
ATOM 924 C CA . THR A 1 120 ? -7.289 -2.296 -12.048 1.00 81.88 120 THR A CA 1
ATOM 925 C C . THR A 1 120 ? -8.388 -2.563 -13.073 1.00 81.88 120 THR A C 1
ATOM 927 O O . THR A 1 120 ? -9.329 -3.286 -12.780 1.00 81.88 120 THR A O 1
ATOM 930 N N . ASN A 1 121 ? -8.317 -1.965 -14.268 1.00 57.84 121 ASN A N 1
ATOM 931 C CA . ASN A 1 121 ? -9.315 -2.160 -15.336 1.00 57.84 121 ASN A CA 1
ATOM 932 C C . ASN A 1 121 ? -9.199 -3.559 -15.997 1.00 57.84 121 ASN A C 1
ATOM 934 O O . ASN A 1 121 ? -9.102 -3.648 -17.223 1.00 57.84 121 ASN A O 1
ATOM 938 N N . GLY A 1 122 ? -9.121 -4.633 -15.203 1.00 43.47 122 GLY A N 1
ATOM 939 C CA . GLY A 1 122 ? -8.839 -6.008 -15.634 1.00 43.47 122 GLY A CA 1
ATOM 940 C C . GLY A 1 122 ? -9.796 -7.040 -15.057 1.00 43.47 122 GLY A C 1
ATOM 941 O O . GLY A 1 122 ? -9.909 -7.127 -13.814 1.00 43.47 122 GLY A O 1
#

Secondary structure (DSSP, 8-state):
--HHHHHHTSSSSTTTTSGGG--SHHHHHHHHHHTTSS-GGG--SHHHHHHHHHHHS--S-GGG-SSHHHHHHHHHHTTSS-GGG--SHHHHHHHHHHTTSS-GGG--SHHHHHHHHHHS--